Protein AF-A0A382E2D0-F1 (afdb_monomer)

Structure (mmCIF, N/CA/C/O backbone):
data_AF-A0A382E2D0-F1
#
_entry.id   AF-A0A382E2D0-F1
#
loop_
_atom_site.group_PDB
_atom_site.id
_atom_site.type_symbol
_atom_site.label_atom_id
_atom_site.label_alt_id
_atom_site.label_comp_id
_atom_site.label_asym_id
_atom_site.label_entity_id
_atom_site.label_seq_id
_atom_site.pdbx_PDB_ins_code
_atom_site.Cartn_x
_atom_site.Cartn_y
_atom_site.Cartn_z
_atom_site.occupancy
_atom_site.B_iso_or_equiv
_atom_site.auth_seq_id
_atom_site.auth_comp_id
_atom_site.auth_asym_id
_atom_site.auth_atom_id
_atom_site.pdbx_PDB_model_num
ATOM 1 N N . MET A 1 1 ? 15.322 -9.146 -11.768 1.00 47.44 1 MET A N 1
ATOM 2 C CA . MET A 1 1 ? 16.358 -8.242 -11.185 1.00 47.44 1 MET A CA 1
ATOM 3 C C . MET A 1 1 ? 15.768 -6.962 -10.577 1.00 47.44 1 MET A C 1
ATOM 5 O O . MET A 1 1 ? 16.480 -6.296 -9.845 1.00 47.44 1 MET A O 1
ATOM 9 N N . PHE A 1 2 ? 14.477 -6.649 -10.774 1.00 59.28 2 PHE A N 1
ATOM 10 C CA . PHE A 1 2 ? 13.798 -5.537 -10.078 1.00 59.28 2 PHE A CA 1
ATOM 11 C C . PHE A 1 2 ? 12.561 -6.001 -9.300 1.00 59.28 2 PHE A C 1
ATOM 13 O O . PHE A 1 2 ? 11.638 -5.228 -9.105 1.00 59.28 2 PHE A O 1
ATOM 20 N N . ASP A 1 3 ? 12.506 -7.267 -8.893 1.00 81.81 3 ASP A N 1
ATOM 21 C CA . ASP A 1 3 ? 11.340 -7.808 -8.178 1.00 81.81 3 ASP A CA 1
ATOM 22 C C . ASP A 1 3 ? 11.406 -7.494 -6.676 1.00 81.81 3 ASP A C 1
ATOM 24 O O . ASP A 1 3 ? 10.397 -7.573 -5.976 1.00 81.81 3 ASP A O 1
ATOM 28 N N . VAL A 1 4 ? 12.592 -7.086 -6.205 1.00 92.25 4 VAL A N 1
ATOM 29 C CA . VAL A 1 4 ? 12.843 -6.620 -4.843 1.00 92.25 4 VAL A CA 1
ATOM 30 C C . VAL A 1 4 ? 12.700 -5.103 -4.775 1.00 92.25 4 VAL A C 1
ATOM 32 O O . VAL A 1 4 ? 13.345 -4.386 -5.543 1.00 92.25 4 VAL A O 1
ATOM 35 N N . ILE A 1 5 ? 11.919 -4.626 -3.811 1.00 95.31 5 ILE A N 1
ATOM 36 C CA . ILE A 1 5 ? 11.752 -3.212 -3.483 1.00 95.31 5 ILE A CA 1
ATOM 37 C C . ILE A 1 5 ? 12.521 -2.869 -2.198 1.00 95.31 5 ILE A C 1
ATOM 39 O O . ILE A 1 5 ? 12.452 -3.589 -1.200 1.00 95.31 5 ILE A O 1
ATOM 43 N N . THR A 1 6 ? 13.277 -1.778 -2.233 1.00 96.38 6 THR A N 1
ATOM 44 C CA . THR A 1 6 ? 14.035 -1.189 -1.122 1.00 96.38 6 THR A CA 1
ATOM 45 C C . THR A 1 6 ? 13.879 0.331 -1.163 1.00 96.38 6 THR A C 1
ATOM 47 O O . THR A 1 6 ? 13.433 0.888 -2.166 1.00 96.38 6 THR A O 1
ATOM 50 N N . GLU A 1 7 ? 14.267 1.044 -0.103 1.00 95.44 7 GLU A N 1
ATOM 51 C CA . GLU A 1 7 ? 14.188 2.519 -0.109 1.00 95.44 7 GLU A CA 1
ATOM 52 C C . GLU A 1 7 ? 15.073 3.147 -1.200 1.00 95.44 7 GLU A C 1
ATOM 54 O O . GLU A 1 7 ? 14.705 4.162 -1.785 1.00 95.44 7 GLU A O 1
ATOM 59 N N . GLU A 1 8 ? 16.194 2.508 -1.545 1.00 95.00 8 GLU A N 1
ATOM 60 C CA . GLU A 1 8 ? 17.108 2.981 -2.593 1.00 95.00 8 GLU A CA 1
ATOM 61 C C . GLU A 1 8 ? 16.514 2.860 -4.002 1.00 95.00 8 GLU A C 1
ATOM 63 O O . GLU A 1 8 ? 16.812 3.679 -4.870 1.00 95.00 8 GLU A O 1
ATOM 68 N N . ASN A 1 9 ? 15.676 1.845 -4.244 1.00 95.31 9 ASN A N 1
ATOM 69 C CA . ASN A 1 9 ? 15.155 1.545 -5.579 1.00 95.31 9 ASN A CA 1
ATOM 70 C C . ASN A 1 9 ? 13.649 1.801 -5.743 1.00 95.31 9 ASN A C 1
ATOM 72 O O . ASN A 1 9 ? 13.139 1.658 -6.854 1.00 95.31 9 ASN A O 1
ATOM 76 N N . PHE A 1 10 ? 12.949 2.207 -4.678 1.00 96.44 10 PHE A N 1
ATOM 77 C CA . PHE A 1 10 ? 11.497 2.395 -4.654 1.00 96.44 10 PHE A CA 1
ATOM 78 C C . PHE A 1 10 ? 10.982 3.212 -5.841 1.00 96.44 10 PHE A C 1
ATOM 80 O O . PHE A 1 10 ? 10.057 2.791 -6.532 1.00 96.44 10 PHE A O 1
ATOM 87 N N . PHE A 1 11 ? 11.602 4.365 -6.110 1.00 96.06 11 PHE A N 1
ATOM 88 C CA . PHE A 1 11 ? 11.180 5.234 -7.208 1.00 96.06 11 PHE A CA 1
ATOM 89 C C . PHE A 1 11 ? 11.350 4.575 -8.575 1.00 96.06 11 PHE A C 1
ATOM 91 O O . PHE A 1 11 ? 10.467 4.698 -9.420 1.00 96.06 11 PHE A O 1
ATOM 98 N N . LEU A 1 12 ? 12.453 3.853 -8.787 1.00 95.81 12 LEU A N 1
ATOM 99 C CA . LEU A 1 12 ? 12.700 3.142 -10.039 1.00 95.81 12 LEU A CA 1
ATOM 100 C C . LEU A 1 12 ? 11.717 1.979 -10.218 1.00 95.81 12 LEU A C 1
ATOM 102 O O . LEU A 1 12 ? 11.204 1.780 -11.316 1.00 95.81 12 LEU A O 1
ATOM 106 N N . TYR A 1 13 ? 11.420 1.250 -9.139 1.00 96.50 13 TYR A N 1
ATOM 107 C CA . TYR A 1 13 ? 10.399 0.206 -9.129 1.00 96.50 13 TYR A CA 1
ATOM 108 C C . TYR A 1 13 ? 9.024 0.778 -9.494 1.00 96.50 13 TYR A C 1
ATOM 110 O O . TYR A 1 13 ? 8.385 0.296 -10.426 1.00 96.50 13 TYR A O 1
ATOM 118 N N . ALA A 1 14 ? 8.591 1.841 -8.811 1.00 96.81 14 ALA A N 1
ATOM 119 C CA . ALA A 1 14 ? 7.301 2.474 -9.061 1.00 96.81 14 ALA A CA 1
ATOM 120 C C . ALA A 1 14 ? 7.200 3.008 -10.496 1.00 96.81 14 ALA A C 1
ATOM 122 O O . ALA A 1 14 ? 6.231 2.708 -11.181 1.00 96.81 14 ALA A O 1
ATOM 123 N N . ALA A 1 15 ? 8.217 3.724 -10.984 1.00 95.88 15 ALA A N 1
ATOM 124 C CA . ALA A 1 15 ? 8.225 4.265 -12.343 1.00 95.88 15 ALA A CA 1
ATOM 125 C C . ALA A 1 15 ? 8.186 3.169 -13.420 1.00 95.88 15 ALA A C 1
ATOM 127 O O . ALA A 1 15 ? 7.528 3.334 -14.440 1.00 95.88 15 ALA A O 1
ATOM 128 N N . LYS A 1 16 ? 8.858 2.032 -13.193 1.00 95.19 16 LYS A N 1
ATOM 129 C CA . LYS A 1 16 ? 8.841 0.885 -14.113 1.00 95.19 16 LYS A CA 1
ATOM 130 C C . LYS A 1 16 ? 7.450 0.254 -14.241 1.00 95.19 16 LYS A C 1
ATOM 132 O O . LYS A 1 16 ? 7.116 -0.252 -15.307 1.00 95.19 16 LYS A O 1
ATOM 137 N N . HIS A 1 17 ? 6.690 0.226 -13.150 1.00 96.06 17 HIS A N 1
ATOM 138 C CA . HIS A 1 17 ? 5.371 -0.408 -13.080 1.00 96.06 17 HIS A CA 1
ATOM 139 C C . HIS A 1 17 ? 4.210 0.579 -13.240 1.00 96.06 17 HIS A C 1
ATOM 141 O O . HIS A 1 17 ? 3.057 0.181 -13.118 1.00 96.06 17 HIS A O 1
ATOM 147 N N . TYR A 1 18 ? 4.508 1.850 -13.494 1.00 97.38 18 TYR A N 1
ATOM 148 C CA . TYR A 1 18 ? 3.510 2.888 -13.676 1.00 97.38 18 TYR A CA 1
ATOM 149 C C . TYR A 1 18 ? 2.957 2.868 -15.103 1.00 97.38 18 TYR A C 1
ATOM 151 O O . TYR A 1 18 ? 3.693 3.072 -16.068 1.00 97.38 18 TYR A O 1
ATOM 159 N N . ASP A 1 19 ? 1.652 2.655 -15.214 1.00 96.44 19 ASP A N 1
ATOM 160 C CA . ASP A 1 19 ? 0.883 2.678 -16.450 1.00 96.44 19 ASP A CA 1
ATOM 161 C C . ASP A 1 19 ? -0.403 3.484 -16.236 1.00 96.44 19 ASP A C 1
ATOM 163 O O . ASP A 1 19 ? -1.446 2.973 -15.831 1.00 96.44 19 ASP A O 1
ATOM 167 N N . ASN A 1 20 ? -0.315 4.789 -16.483 1.00 94.94 20 ASN A N 1
ATOM 168 C CA . ASN A 1 20 ? -1.464 5.681 -16.475 1.00 94.94 20 ASN A CA 1
ATOM 169 C C . ASN A 1 20 ? -1.668 6.242 -17.885 1.00 94.94 20 ASN A C 1
ATOM 171 O O . ASN A 1 20 ? -0.925 7.113 -18.339 1.00 94.94 20 ASN A O 1
ATOM 175 N N . SER A 1 21 ? -2.717 5.770 -18.563 1.00 90.75 21 SER A N 1
ATOM 176 C CA . SER A 1 21 ? -3.087 6.209 -19.920 1.00 90.75 21 SER A CA 1
ATOM 177 C C . SER A 1 21 ? -3.366 7.712 -20.050 1.00 90.75 21 SER A C 1
ATOM 179 O O . SER A 1 21 ? -3.296 8.252 -21.151 1.00 90.75 21 SER A O 1
ATOM 181 N N . SER A 1 22 ? -3.678 8.389 -18.940 1.00 89.69 22 SER A N 1
ATOM 182 C CA . SER A 1 22 ? -3.931 9.834 -18.888 1.00 89.69 22 SER A CA 1
ATOM 183 C C . SER A 1 22 ? -2.711 10.639 -18.432 1.00 89.69 22 SER A C 1
ATOM 185 O O . SER A 1 22 ? -2.822 11.847 -18.247 1.00 89.69 22 SER A O 1
ATOM 187 N N . CYS A 1 23 ? -1.555 9.994 -18.247 1.00 92.56 23 CYS A N 1
ATOM 188 C CA . CYS A 1 23 ? -0.328 10.653 -17.820 1.00 92.56 23 CYS A CA 1
ATOM 189 C C . CYS A 1 23 ? 0.153 11.662 -18.871 1.00 92.56 23 CYS A C 1
ATOM 191 O O . CYS A 1 23 ? 0.464 11.317 -20.012 1.00 92.56 23 CYS A O 1
ATOM 193 N N . THR A 1 24 ? 0.260 12.915 -18.453 1.00 91.00 24 THR A N 1
ATOM 194 C CA . THR A 1 24 ? 0.769 14.046 -19.234 1.00 91.00 24 THR A CA 1
ATOM 195 C C . THR A 1 24 ? 2.209 14.406 -18.876 1.00 91.00 24 THR A C 1
ATOM 197 O O . THR A 1 24 ? 2.884 15.104 -19.635 1.00 91.00 24 THR A O 1
ATOM 200 N N . GLY A 1 25 ? 2.715 13.904 -17.747 1.00 92.31 25 GLY A N 1
ATOM 201 C CA . GLY A 1 25 ? 4.100 14.088 -17.345 1.00 92.31 25 GLY A CA 1
ATOM 202 C C . GLY A 1 25 ? 4.419 13.577 -15.944 1.00 92.31 25 GLY A C 1
ATOM 203 O O . GLY A 1 25 ? 3.612 12.953 -15.264 1.00 92.31 25 GLY A O 1
ATOM 204 N N . LEU A 1 26 ? 5.638 13.883 -15.494 1.00 93.88 26 LEU A N 1
ATOM 205 C CA . LEU A 1 26 ? 6.193 13.423 -14.216 1.00 93.88 26 LEU A CA 1
ATOM 206 C C . LEU A 1 26 ? 5.367 13.863 -12.990 1.00 93.88 26 LEU A C 1
ATOM 208 O O . LEU A 1 26 ? 5.378 13.185 -11.967 1.00 93.88 26 LEU A O 1
ATOM 212 N N . ASN A 1 27 ? 4.670 14.999 -13.076 1.00 96.06 27 ASN A N 1
ATOM 213 C CA . ASN A 1 27 ? 3.849 15.496 -11.972 1.00 96.06 27 ASN A CA 1
ATOM 214 C C . ASN A 1 27 ? 2.699 14.537 -11.650 1.00 96.06 27 ASN A C 1
ATOM 216 O O . ASN A 1 27 ? 2.507 14.229 -10.478 1.00 96.06 27 ASN A O 1
ATOM 220 N N . ASP A 1 28 ? 2.032 13.996 -12.671 1.00 95.62 28 ASP A N 1
ATOM 221 C CA . ASP A 1 28 ? 0.915 13.060 -12.504 1.00 95.62 28 ASP A CA 1
ATOM 222 C C . ASP A 1 28 ? 1.375 11.795 -11.766 1.00 95.62 28 ASP A C 1
ATOM 224 O O . ASP A 1 28 ? 0.734 11.351 -10.819 1.00 95.62 28 ASP A O 1
ATOM 228 N N . PHE A 1 29 ? 2.572 11.292 -12.091 1.00 96.75 29 PHE A N 1
ATOM 229 C CA . PHE A 1 29 ? 3.185 10.175 -11.367 1.00 96.75 29 PHE A CA 1
ATOM 230 C C . PHE A 1 29 ? 3.380 10.474 -9.870 1.00 96.75 29 PHE A C 1
ATOM 232 O O . PHE A 1 29 ? 3.090 9.636 -9.011 1.00 96.75 29 PHE A O 1
ATOM 239 N N . TYR A 1 30 ? 3.866 11.670 -9.520 1.00 96.88 30 TYR A N 1
ATOM 240 C CA . TYR A 1 30 ? 4.013 12.053 -8.113 1.00 96.88 30 TYR A CA 1
ATOM 241 C C . TYR A 1 30 ? 2.669 12.278 -7.416 1.00 96.88 30 TYR A C 1
ATOM 243 O O . TYR A 1 30 ? 2.560 12.019 -6.212 1.00 96.88 30 TYR A O 1
ATOM 251 N N . GLU A 1 31 ? 1.661 12.765 -8.137 1.00 96.62 31 GLU A N 1
ATOM 252 C CA . GLU A 1 31 ? 0.297 12.905 -7.634 1.00 96.62 31 GLU A CA 1
ATOM 253 C C . GLU A 1 31 ? -0.318 11.540 -7.322 1.00 96.62 31 GLU A C 1
ATOM 255 O O . GLU A 1 31 ? -0.799 11.344 -6.202 1.00 96.62 31 GLU A O 1
ATOM 260 N N . ASP A 1 32 ? -0.1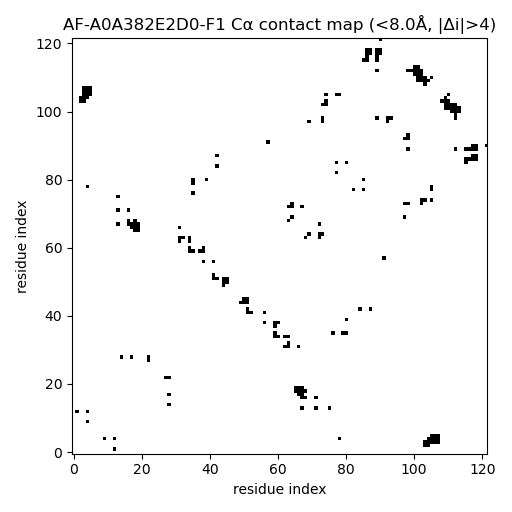78 10.569 -8.222 1.00 97.50 32 ASP A N 1
ATOM 261 C CA . ASP A 1 32 ? -0.642 9.199 -8.011 1.00 97.50 32 ASP A CA 1
ATOM 262 C C . ASP A 1 32 ? 0.0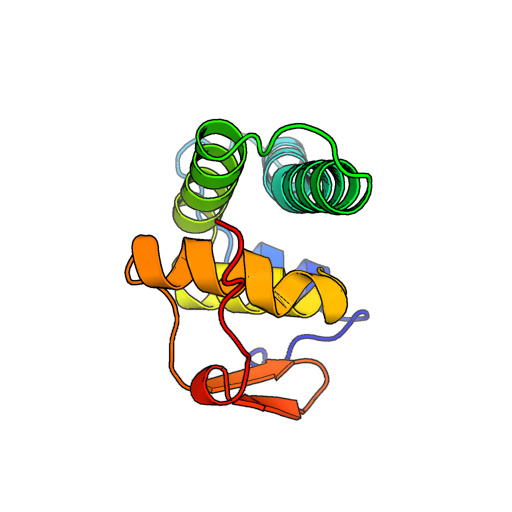62 8.540 -6.813 1.00 97.50 32 ASP A C 1
ATOM 264 O O . ASP A 1 32 ? -0.581 7.953 -5.937 1.00 97.50 32 ASP A O 1
ATOM 268 N N . LEU A 1 33 ? 1.381 8.727 -6.670 1.00 97.62 33 LEU A N 1
ATOM 269 C CA . LEU A 1 33 ? 2.118 8.268 -5.486 1.00 97.62 33 LEU A CA 1
ATOM 270 C C . LEU A 1 33 ? 1.632 8.912 -4.179 1.00 97.62 33 LEU A C 1
ATOM 272 O O . LEU A 1 33 ? 1.758 8.312 -3.103 1.00 97.62 33 LEU A O 1
ATOM 276 N N . ASN A 1 34 ? 1.063 10.122 -4.217 1.00 97.94 34 ASN A N 1
ATOM 277 C CA . ASN A 1 34 ? 0.546 10.751 -3.006 1.00 97.94 34 ASN A CA 1
ATOM 278 C C . ASN A 1 34 ? -0.657 9.997 -2.429 1.00 97.94 34 ASN A C 1
ATOM 280 O O . ASN A 1 34 ? -0.871 10.104 -1.217 1.00 97.94 34 ASN A O 1
ATOM 284 N N . HIS A 1 35 ? -1.392 9.188 -3.205 1.00 98.31 35 HIS A N 1
ATOM 285 C CA . HIS A 1 35 ? -2.482 8.355 -2.680 1.00 98.31 35 HIS A CA 1
ATOM 286 C C . HIS A 1 35 ? -2.032 7.440 -1.534 1.00 98.31 35 HIS A C 1
ATOM 288 O O . HIS A 1 35 ? -2.759 7.298 -0.552 1.00 98.31 35 HIS A O 1
ATOM 294 N N . ILE A 1 36 ? -0.788 6.952 -1.561 1.00 98.38 36 ILE A N 1
ATOM 295 C CA . ILE A 1 36 ? -0.189 6.174 -0.464 1.00 98.38 36 ILE A CA 1
ATOM 296 C C . ILE A 1 36 ? -0.161 6.997 0.837 1.00 98.38 36 ILE A C 1
ATOM 298 O O . ILE A 1 36 ? -0.537 6.519 1.910 1.00 98.38 36 ILE A O 1
ATOM 302 N N . LYS A 1 37 ? 0.225 8.279 0.753 1.00 98.00 37 LYS A N 1
ATOM 303 C CA . LYS A 1 37 ? 0.231 9.201 1.904 1.00 98.00 37 LYS A CA 1
ATOM 304 C C . LYS A 1 37 ? -1.185 9.514 2.389 1.00 98.00 37 LYS A C 1
ATOM 306 O O . LYS A 1 37 ? -1.390 9.695 3.589 1.00 98.00 37 LYS A O 1
ATOM 311 N N . TYR A 1 38 ? -2.166 9.614 1.487 1.00 98.25 38 TYR A N 1
ATOM 312 C CA . TYR A 1 38 ? -3.572 9.792 1.869 1.00 98.25 38 TYR A CA 1
ATOM 313 C C . TYR A 1 38 ? -4.099 8.575 2.635 1.00 98.25 38 TYR A C 1
ATOM 315 O O . TYR A 1 38 ? -4.642 8.762 3.721 1.00 98.25 38 TYR A O 1
ATOM 323 N N . ILE A 1 39 ? -3.850 7.356 2.147 1.00 98.50 39 ILE A N 1
ATOM 324 C CA . ILE A 1 39 ? -4.218 6.110 2.840 1.00 98.50 39 ILE A CA 1
ATOM 325 C C . ILE A 1 39 ? -3.590 6.071 4.238 1.00 98.50 39 ILE A C 1
ATOM 327 O O . ILE A 1 39 ? -4.313 5.929 5.222 1.00 98.50 39 ILE A O 1
ATOM 331 N N . LYS A 1 40 ? -2.276 6.326 4.354 1.00 98.31 40 LYS A N 1
ATOM 332 C CA . LYS A 1 40 ? -1.580 6.389 5.654 1.00 98.31 40 LYS A CA 1
ATOM 333 C C . LYS A 1 40 ? -2.237 7.375 6.626 1.00 98.31 40 LYS A C 1
ATOM 335 O O . LYS A 1 40 ? -2.379 7.080 7.809 1.00 98.31 40 LYS A O 1
ATOM 340 N N . ARG A 1 41 ? -2.656 8.551 6.143 1.00 97.94 41 ARG A N 1
ATOM 341 C CA . ARG A 1 41 ? -3.352 9.551 6.973 1.00 97.94 41 ARG A CA 1
ATOM 342 C C . ARG A 1 41 ? -4.727 9.075 7.436 1.00 97.94 41 ARG A C 1
ATOM 344 O O . ARG A 1 41 ? -5.085 9.351 8.576 1.00 97.94 41 ARG A O 1
ATOM 351 N N . LEU A 1 42 ? -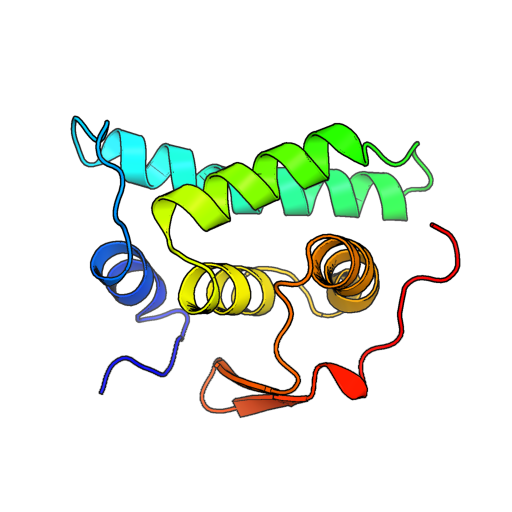5.487 8.394 6.579 1.00 97.81 42 LEU A N 1
ATOM 352 C CA . LEU A 1 42 ? -6.809 7.869 6.931 1.00 97.81 42 LEU A CA 1
ATOM 353 C C . LEU A 1 42 ? -6.705 6.733 7.951 1.00 97.81 42 LEU A C 1
ATOM 355 O O . LEU A 1 42 ? -7.446 6.740 8.928 1.00 97.81 42 LEU A O 1
ATOM 359 N N . PHE A 1 43 ? -5.735 5.833 7.785 1.00 97.25 43 PHE A N 1
ATOM 360 C CA . PHE A 1 43 ? -5.453 4.786 8.767 1.00 97.25 43 PHE A CA 1
ATOM 361 C C . PHE A 1 43 ? -5.036 5.371 10.118 1.00 97.25 43 PHE A C 1
ATOM 363 O O . PHE A 1 43 ? -5.589 4.999 11.146 1.00 97.25 43 PHE A O 1
ATOM 370 N N . ASN A 1 44 ? -4.146 6.368 10.122 1.00 96.38 44 ASN A N 1
ATOM 371 C CA . ASN A 1 44 ? -3.752 7.043 11.357 1.00 96.38 44 ASN A CA 1
ATOM 372 C C . ASN A 1 44 ? -4.940 7.724 12.059 1.00 96.38 44 ASN A C 1
ATOM 374 O O . ASN A 1 44 ? -5.011 7.716 13.282 1.00 96.38 44 ASN A O 1
ATOM 378 N N . ARG A 1 45 ? -5.879 8.333 11.323 1.00 95.12 45 ARG A N 1
ATOM 379 C CA . ARG A 1 45 ? -7.094 8.912 11.930 1.00 95.12 45 ARG A CA 1
ATOM 380 C C . ARG A 1 45 ? -7.960 7.846 12.594 1.00 95.12 45 ARG A C 1
ATOM 382 O O . ARG A 1 45 ? -8.391 8.043 13.725 1.00 95.12 45 ARG A O 1
ATOM 389 N N . TYR A 1 46 ? -8.151 6.713 11.923 1.00 94.25 46 TYR A N 1
ATOM 390 C CA . TYR A 1 46 ? -8.908 5.593 12.473 1.00 94.25 46 TYR A CA 1
ATOM 391 C C . TYR A 1 46 ? -8.272 5.027 13.755 1.00 94.25 46 TYR A C 1
ATOM 393 O O . TYR A 1 46 ? -8.965 4.870 14.757 1.00 94.25 46 TYR A O 1
ATOM 401 N N . GLU A 1 47 ? -6.946 4.839 13.792 1.00 91.50 47 GLU A N 1
ATOM 402 C CA . GLU A 1 47 ? -6.235 4.435 15.022 1.00 91.50 47 GLU A CA 1
ATOM 403 C C . GLU A 1 47 ? -6.427 5.440 16.175 1.00 91.50 47 GLU A C 1
ATOM 405 O O . GLU A 1 47 ? -6.471 5.060 17.345 1.00 91.50 47 GLU A O 1
ATOM 410 N N . ASN A 1 48 ? -6.606 6.726 15.855 1.00 91.38 48 ASN A N 1
ATOM 411 C CA . ASN A 1 48 ? -6.929 7.779 16.822 1.00 91.38 48 ASN A CA 1
ATOM 412 C C . ASN A 1 48 ? -8.426 7.835 17.194 1.00 91.38 48 ASN A C 1
ATOM 414 O O . ASN A 1 48 ? -8.880 8.821 17.775 1.00 91.38 48 ASN A O 1
ATOM 418 N N . LYS A 1 49 ? -9.179 6.759 16.921 1.00 87.38 49 LYS A N 1
ATOM 419 C CA . LYS A 1 49 ? -10.608 6.577 17.232 1.00 87.38 49 LYS A CA 1
ATOM 420 C C . LYS A 1 49 ? -11.540 7.550 16.510 1.00 87.38 49 LYS A C 1
ATOM 422 O O . LYS A 1 49 ? -12.655 7.798 16.971 1.00 87.38 49 LYS A O 1
ATOM 427 N N . GLU A 1 50 ? -11.100 8.098 15.383 1.00 90.44 50 GLU A N 1
ATOM 428 C CA . GLU A 1 50 ? -11.998 8.795 14.467 1.00 90.44 50 GLU A CA 1
ATOM 429 C C . GLU A 1 50 ? -12.766 7.796 13.590 1.00 90.44 50 GLU A C 1
ATOM 431 O O . GLU A 1 50 ? -12.401 6.628 13.454 1.00 90.44 50 GLU A O 1
ATOM 436 N N . GLU A 1 51 ? -13.845 8.272 12.969 1.00 92.44 51 GLU A N 1
ATOM 437 C CA . GLU A 1 51 ? -14.659 7.479 12.049 1.00 92.44 51 GLU A CA 1
ATOM 438 C C . GLU A 1 51 ? -13.831 6.964 10.859 1.00 92.44 51 GLU A C 1
ATOM 440 O O . GLU A 1 51 ? -13.154 7.735 10.165 1.00 92.44 51 GLU A O 1
ATOM 445 N N . LEU A 1 52 ? -13.947 5.665 10.576 1.00 94.44 52 LEU A N 1
ATOM 446 C CA . LEU A 1 52 ? -13.338 5.051 9.403 1.00 94.44 52 LEU A CA 1
ATOM 447 C C . LEU A 1 52 ? -13.968 5.608 8.121 1.00 94.44 52 LEU A C 1
ATOM 449 O O . LEU A 1 52 ? -15.168 5.497 7.891 1.00 94.44 52 LEU A O 1
ATOM 453 N N . LYS A 1 53 ? -13.141 6.173 7.238 1.00 96.25 53 LYS A N 1
ATOM 454 C CA . LYS A 1 53 ? -13.573 6.653 5.915 1.00 96.25 53 LYS A CA 1
ATOM 455 C C . LYS A 1 53 ? -13.379 5.571 4.849 1.00 96.25 53 LYS A C 1
ATOM 457 O O . LYS A 1 53 ? -12.626 5.763 3.895 1.00 96.25 53 LYS A O 1
ATOM 462 N N . ASP A 1 54 ? -14.057 4.444 5.030 1.00 95.75 54 ASP A N 1
ATOM 463 C CA . ASP A 1 54 ? -13.999 3.230 4.202 1.00 95.75 54 ASP A CA 1
ATOM 464 C C . ASP A 1 54 ? -14.061 3.488 2.682 1.00 95.75 54 ASP A C 1
ATOM 466 O O . ASP A 1 54 ? -13.187 3.044 1.933 1.00 95.75 54 ASP A O 1
ATOM 470 N N . ARG A 1 55 ? -15.029 4.283 2.211 1.00 97.12 55 ARG A N 1
ATOM 471 C CA . ARG A 1 55 ? -15.198 4.637 0.794 1.00 97.12 55 ARG A CA 1
ATOM 472 C C . ARG A 1 55 ? -14.015 5.433 0.262 1.00 97.12 55 ARG A C 1
ATOM 474 O O . ARG A 1 55 ? -13.572 5.208 -0.858 1.00 97.12 55 ARG A O 1
ATOM 481 N N . LEU A 1 56 ? -13.491 6.362 1.061 1.00 97.88 56 LEU A N 1
ATOM 482 C CA . LEU A 1 56 ? -12.367 7.202 0.651 1.00 97.88 56 LEU A CA 1
ATOM 483 C C . LEU A 1 56 ? -11.069 6.390 0.574 1.00 97.88 56 LEU A C 1
ATOM 485 O O . LEU A 1 56 ? -10.301 6.557 -0.370 1.00 97.88 56 LEU A O 1
ATOM 489 N N . ILE A 1 57 ? -10.857 5.480 1.529 1.00 98.31 57 ILE A N 1
ATOM 490 C CA . ILE A 1 57 ? -9.746 4.520 1.506 1.00 98.31 57 ILE A CA 1
ATOM 491 C C . ILE 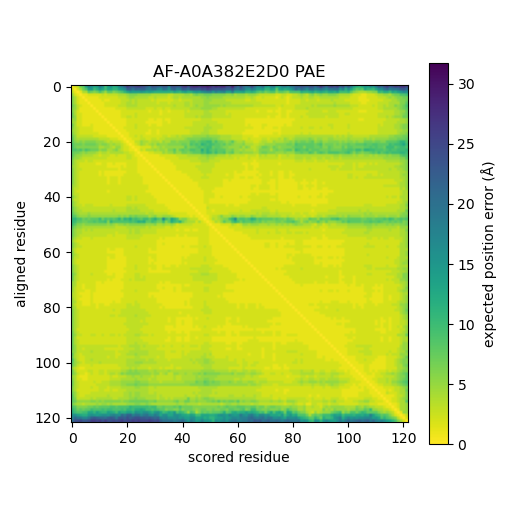A 1 57 ? -9.846 3.646 0.254 1.00 98.31 57 ILE A C 1
ATOM 493 O O . ILE A 1 57 ? -8.890 3.564 -0.515 1.00 98.31 57 ILE A O 1
ATOM 497 N N . THR A 1 58 ? -11.019 3.056 0.015 1.00 98.38 58 THR A N 1
ATOM 498 C CA . THR A 1 58 ? -11.278 2.187 -1.141 1.00 98.38 58 THR A CA 1
ATOM 499 C C . THR A 1 58 ? -11.012 2.914 -2.457 1.00 98.38 58 THR A C 1
ATOM 501 O O . THR A 1 58 ? -10.325 2.380 -3.322 1.00 98.38 58 THR A O 1
ATOM 504 N N . ASN A 1 59 ? -11.462 4.164 -2.591 1.00 98.25 59 ASN A N 1
ATOM 505 C CA . ASN A 1 59 ? -11.207 4.972 -3.784 1.00 98.25 59 ASN A CA 1
ATOM 506 C C . ASN A 1 59 ? -9.706 5.188 -4.029 1.00 98.25 59 ASN A C 1
ATOM 508 O O . ASN A 1 59 ? -9.243 5.033 -5.155 1.00 98.25 59 ASN A O 1
ATOM 512 N N . HIS A 1 60 ? -8.931 5.512 -2.988 1.00 98.50 60 HIS A N 1
ATOM 513 C CA . HIS A 1 60 ? -7.481 5.667 -3.123 1.00 98.50 60 HIS A CA 1
ATOM 514 C C . HIS A 1 60 ? -6.773 4.355 -3.483 1.00 98.50 60 HIS A C 1
ATOM 516 O O . HIS A 1 60 ? -5.827 4.380 -4.267 1.00 98.50 60 HIS A O 1
ATOM 522 N N . LEU A 1 61 ? -7.233 3.220 -2.949 1.00 98.62 61 LEU A N 1
ATOM 523 C CA . LEU A 1 61 ? -6.713 1.903 -3.321 1.00 98.62 61 LEU A CA 1
ATOM 524 C C . LEU A 1 61 ? -6.992 1.596 -4.795 1.00 98.62 61 LEU A C 1
ATOM 526 O O . LEU A 1 61 ? -6.068 1.237 -5.516 1.00 98.62 61 LEU A O 1
ATOM 530 N N . ILE A 1 62 ? -8.231 1.789 -5.259 1.00 98.31 62 ILE A N 1
ATOM 531 C CA . ILE A 1 62 ? -8.612 1.565 -6.662 1.00 98.31 62 ILE A CA 1
ATOM 532 C C . ILE A 1 62 ? -7.761 2.423 -7.605 1.00 98.31 62 ILE A C 1
ATOM 534 O O . ILE A 1 62 ? -7.267 1.911 -8.604 1.00 98.31 62 ILE A O 1
ATOM 538 N N . LEU A 1 63 ? -7.543 3.703 -7.278 1.00 97.69 63 LEU A N 1
ATOM 539 C CA . LEU A 1 63 ? -6.693 4.584 -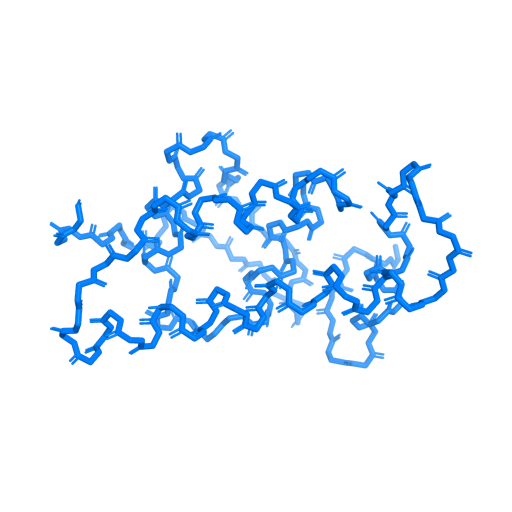8.085 1.00 97.69 63 LEU A CA 1
ATOM 540 C C . LEU A 1 63 ? -5.264 4.040 -8.205 1.00 97.69 63 LEU A C 1
ATOM 542 O O . LEU A 1 63 ? -4.756 3.928 -9.316 1.00 97.69 63 LEU A O 1
ATOM 546 N N . LEU A 1 64 ? -4.653 3.615 -7.093 1.00 98.31 64 LEU A N 1
ATOM 547 C CA . LEU A 1 64 ? -3.324 2.995 -7.115 1.00 98.31 64 LEU A CA 1
ATOM 548 C C . LEU A 1 64 ? -3.295 1.705 -7.943 1.00 98.31 64 LEU A C 1
ATOM 550 O O . LEU A 1 64 ? -2.368 1.501 -8.723 1.00 98.31 64 LEU A O 1
ATOM 554 N N . TYR A 1 65 ? -4.307 0.847 -7.804 1.00 98.19 65 TYR A N 1
ATOM 555 C CA . TYR A 1 65 ? -4.400 -0.393 -8.573 1.00 98.19 65 TYR A CA 1
ATOM 556 C C . TYR A 1 65 ? -4.567 -0.153 -10.074 1.00 98.19 65 TYR A C 1
ATOM 558 O O . TYR A 1 65 ? -4.013 -0.911 -10.867 1.00 98.19 65 TYR A O 1
ATOM 566 N N . ASN A 1 66 ? -5.273 0.907 -10.468 1.00 97.50 66 ASN A N 1
ATOM 567 C CA . ASN A 1 66 ? -5.446 1.260 -11.874 1.00 97.50 66 ASN A CA 1
ATOM 568 C C . ASN A 1 66 ? -4.135 1.701 -12.531 1.00 97.50 66 ASN A C 1
ATOM 570 O O . ASN A 1 66 ? -3.938 1.398 -13.701 1.00 97.50 66 ASN A O 1
ATOM 574 N N . VAL A 1 67 ? -3.258 2.399 -11.799 1.00 97.75 67 VAL A N 1
ATOM 575 C CA . VAL A 1 67 ? -2.023 2.964 -12.374 1.00 97.75 67 VAL A CA 1
ATOM 576 C C . VAL A 1 67 ? -0.777 2.110 -12.153 1.00 97.75 67 VAL A C 1
ATOM 578 O O . VAL A 1 67 ? 0.204 2.290 -12.861 1.00 97.75 67 VAL A O 1
ATOM 581 N N . PHE A 1 68 ? -0.774 1.190 -11.185 1.00 97.50 68 PHE A N 1
ATOM 582 C CA . PHE A 1 68 ? 0.375 0.307 -10.923 1.00 97.50 68 PHE A CA 1
ATOM 583 C C . PHE A 1 68 ? 0.084 -1.176 -11.186 1.00 97.50 68 PHE A C 1
ATOM 585 O O . PHE A 1 68 ? 1.001 -1.997 -11.152 1.00 97.50 68 PHE A O 1
ATOM 592 N N . GLY A 1 69 ? -1.176 -1.549 -11.421 1.00 97.12 69 GLY A N 1
ATOM 593 C CA . GLY A 1 69 ? -1.609 -2.944 -11.463 1.00 97.12 69 GLY A CA 1
ATOM 594 C C . GLY A 1 69 ? -1.641 -3.602 -10.078 1.00 97.12 69 GLY A C 1
ATOM 595 O O . GLY A 1 69 ? -1.180 -3.044 -9.084 1.00 97.12 69 GLY A O 1
ATOM 596 N N . VAL A 1 70 ? -2.194 -4.818 -10.008 1.00 97.06 70 VAL A N 1
ATOM 597 C CA . VAL A 1 70 ? -2.431 -5.536 -8.740 1.00 97.06 70 VAL A CA 1
ATOM 598 C C . VAL A 1 70 ? -1.135 -5.813 -7.978 1.00 97.06 70 VAL A C 1
ATOM 600 O O . VAL A 1 70 ? -0.936 -5.294 -6.883 1.00 97.06 70 VAL A O 1
ATOM 603 N N . GLU A 1 71 ? -0.223 -6.586 -8.565 1.00 96.00 71 GLU A N 1
ATOM 604 C CA . GLU A 1 71 ? 0.987 -7.029 -7.867 1.00 96.00 71 GLU A CA 1
ATOM 605 C C . GLU A 1 71 ? 1.901 -5.860 -7.432 1.00 96.00 71 GLU A C 1
ATOM 607 O O . GLU A 1 71 ? 2.289 -5.815 -6.256 1.00 96.00 71 GLU A O 1
ATOM 612 N N . PRO A 1 72 ? 2.224 -4.868 -8.292 1.00 97.00 72 PRO A N 1
ATOM 613 C CA . PRO A 1 72 ? 3.092 -3.768 -7.888 1.00 97.00 72 PRO A CA 1
ATOM 614 C C . PRO A 1 72 ? 2.436 -2.835 -6.869 1.00 97.00 72 PRO A C 1
ATOM 616 O O . PRO A 1 72 ? 3.109 -2.448 -5.913 1.00 97.00 72 PRO A O 1
ATOM 619 N N . ALA A 1 73 ? 1.142 -2.513 -7.011 1.00 98.06 73 ALA A N 1
ATOM 620 C CA . ALA A 1 73 ? 0.435 -1.671 -6.046 1.00 98.06 73 ALA A CA 1
ATOM 621 C C . ALA A 1 73 ? 0.385 -2.321 -4.659 1.00 98.06 73 ALA A C 1
ATOM 623 O O . ALA A 1 73 ? 0.705 -1.663 -3.667 1.00 98.06 73 ALA A O 1
ATOM 624 N N . THR A 1 74 ? 0.048 -3.615 -4.574 1.00 97.94 74 THR A N 1
ATOM 625 C CA . THR A 1 74 ? 0.044 -4.339 -3.296 1.00 97.94 74 THR A CA 1
ATOM 626 C C . THR A 1 74 ? 1.435 -4.324 -2.665 1.00 97.94 74 THR A C 1
ATOM 628 O O . THR A 1 74 ? 1.570 -3.955 -1.499 1.00 97.94 74 THR A O 1
ATOM 631 N N . LYS A 1 75 ? 2.493 -4.622 -3.432 1.00 97.44 75 LYS A N 1
ATOM 632 C CA . LYS A 1 75 ? 3.873 -4.584 -2.921 1.00 97.44 75 LYS A CA 1
ATOM 633 C C . LYS A 1 75 ? 4.266 -3.193 -2.408 1.00 97.44 75 LYS A C 1
ATOM 635 O O . LYS A 1 75 ? 4.830 -3.074 -1.323 1.00 97.44 75 LYS A O 1
ATOM 640 N N . ILE A 1 76 ? 3.924 -2.139 -3.152 1.00 98.00 76 ILE A N 1
ATOM 641 C CA . ILE A 1 76 ? 4.173 -0.741 -2.774 1.00 98.00 76 ILE A CA 1
ATOM 642 C C . ILE A 1 76 ? 3.449 -0.375 -1.471 1.00 98.00 76 ILE A C 1
ATOM 644 O O . ILE A 1 76 ? 4.044 0.268 -0.605 1.00 98.00 76 ILE A O 1
ATOM 648 N N . LEU A 1 77 ? 2.189 -0.789 -1.308 1.00 98.50 77 LEU A N 1
ATOM 649 C CA . LEU A 1 77 ? 1.402 -0.513 -0.104 1.00 98.50 77 LEU A CA 1
ATOM 650 C C . LEU A 1 77 ? 2.035 -1.150 1.137 1.00 98.50 77 LEU A C 1
ATOM 652 O O . LEU A 1 77 ? 2.250 -0.448 2.122 1.00 98.50 77 LEU A O 1
ATOM 656 N N . PHE A 1 78 ? 2.397 -2.434 1.074 1.00 98.06 78 PHE A N 1
ATOM 657 C CA . PHE A 1 78 ? 3.061 -3.127 2.186 1.00 98.06 78 PHE A CA 1
ATOM 658 C C . PHE A 1 78 ? 4.471 -2.599 2.467 1.00 98.06 78 PHE A C 1
ATOM 660 O O . PHE A 1 78 ? 4.902 -2.594 3.615 1.00 98.06 78 PHE A O 1
ATOM 667 N N . PHE A 1 79 ? 5.178 -2.112 1.445 1.00 98.00 79 PHE A N 1
ATOM 668 C CA . PHE A 1 79 ? 6.493 -1.500 1.615 1.00 98.00 79 PHE A CA 1
ATOM 669 C C . PHE A 1 79 ? 6.432 -0.102 2.259 1.00 98.00 79 PHE A C 1
ATOM 671 O O . PHE A 1 79 ? 7.293 0.236 3.066 1.00 98.00 79 PHE A O 1
ATOM 678 N N . LYS A 1 80 ? 5.443 0.738 1.911 1.00 97.94 80 LYS A N 1
ATOM 679 C CA . LYS A 1 80 ? 5.364 2.135 2.395 1.00 97.94 80 LYS A CA 1
ATOM 680 C C . LYS A 1 80 ? 4.517 2.333 3.653 1.00 97.94 80 LYS A C 1
ATOM 682 O O . LYS A 1 80 ? 4.651 3.380 4.298 1.00 97.94 80 LYS A O 1
ATOM 687 N N . LEU A 1 81 ? 3.621 1.405 3.976 1.00 97.88 81 LEU A N 1
ATOM 688 C CA . LEU A 1 81 ? 2.806 1.461 5.188 1.00 97.88 81 LEU A CA 1
ATOM 689 C C . LEU A 1 81 ? 3.485 0.696 6.325 1.00 97.88 81 LEU A C 1
ATOM 691 O O . LEU A 1 81 ? 3.990 -0.404 6.129 1.00 97.88 81 LEU A O 1
ATOM 695 N N . ASP A 1 82 ? 3.462 1.287 7.519 1.00 96.38 82 ASP A N 1
ATOM 696 C CA . ASP A 1 82 ? 3.978 0.658 8.736 1.00 96.38 82 ASP A CA 1
ATOM 697 C C . ASP A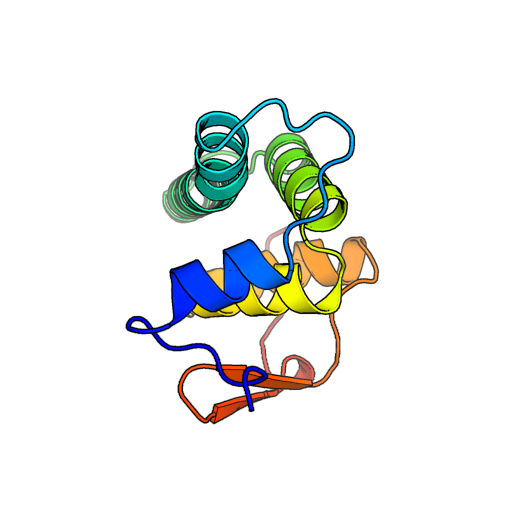 1 82 ? 3.196 -0.632 9.052 1.00 96.38 82 ASP A C 1
ATOM 699 O O . ASP A 1 82 ? 1.979 -0.668 8.859 1.00 96.38 82 ASP A O 1
ATOM 703 N N . GLU A 1 83 ? 3.866 -1.660 9.591 1.00 95.75 83 GLU A N 1
ATOM 704 C CA . GLU A 1 83 ? 3.270 -2.994 9.823 1.00 95.75 83 GLU A CA 1
ATOM 705 C C . GLU A 1 83 ? 2.005 -2.961 10.691 1.00 95.75 83 GLU A C 1
ATOM 707 O O . GLU A 1 83 ? 1.082 -3.746 10.489 1.00 95.75 83 GLU A O 1
ATOM 712 N N . ARG A 1 84 ? 1.910 -1.985 11.605 1.00 95.38 84 ARG A N 1
ATOM 713 C CA . ARG A 1 84 ? 0.715 -1.756 12.436 1.00 95.38 84 ARG A CA 1
ATOM 714 C C . ARG A 1 84 ? -0.566 -1.538 11.625 1.00 95.38 84 ARG A C 1
ATOM 716 O O . ARG A 1 84 ? -1.650 -1.819 12.115 1.00 95.38 84 ARG A O 1
ATOM 723 N N . TYR A 1 85 ? -0.445 -1.055 10.389 1.00 97.06 85 TYR A N 1
ATOM 724 C CA . TYR A 1 85 ? -1.577 -0.825 9.499 1.00 97.06 85 TYR A CA 1
ATOM 725 C C . TYR A 1 85 ? -1.937 -2.038 8.642 1.00 97.06 85 TYR A C 1
ATOM 727 O O . TYR A 1 85 ? -2.959 -2.007 7.956 1.00 97.06 85 TYR A O 1
ATOM 735 N N . TRP A 1 86 ? -1.105 -3.082 8.616 1.00 97.00 86 TRP A N 1
ATOM 736 C CA . TRP A 1 86 ? -1.337 -4.241 7.758 1.00 97.00 86 TRP A CA 1
ATOM 737 C C . TRP A 1 86 ? -2.644 -4.978 8.060 1.00 97.00 86 TRP A C 1
ATOM 739 O O . TRP A 1 86 ? -3.286 -5.367 7.086 1.00 97.00 86 TRP A O 1
ATOM 749 N N . PRO A 1 87 ? -3.104 -5.122 9.321 1.00 96.38 87 PRO A N 1
ATOM 750 C CA . PRO A 1 87 ? -4.405 -5.727 9.594 1.00 96.38 87 PRO A CA 1
ATOM 751 C C . PRO A 1 87 ? -5.565 -4.987 8.928 1.00 96.38 87 PRO A C 1
ATOM 753 O O . PRO A 1 87 ? -6.390 -5.594 8.247 1.00 96.38 87 PRO A O 1
ATOM 756 N N . LEU A 1 88 ? -5.571 -3.655 9.036 1.00 96.81 88 LEU A N 1
ATOM 757 C CA . LEU A 1 88 ? -6.585 -2.812 8.411 1.00 96.81 88 LEU A CA 1
ATOM 758 C C . LEU A 1 88 ? -6.473 -2.849 6.884 1.00 96.81 88 LEU A C 1
ATOM 760 O O . LEU A 1 88 ? -7.473 -3.012 6.190 1.00 96.81 88 LEU A O 1
ATOM 764 N N . LEU A 1 89 ? -5.254 -2.741 6.345 1.00 97.94 89 LEU A N 1
ATOM 765 C CA . LEU A 1 89 ? -5.008 -2.860 4.909 1.00 97.94 89 LEU A CA 1
ATOM 766 C C . LEU A 1 89 ? -5.520 -4.201 4.372 1.00 97.94 89 LEU A C 1
ATOM 768 O O . LEU A 1 89 ? -6.229 -4.220 3.366 1.00 97.94 89 LEU A O 1
ATOM 772 N N . LYS A 1 90 ? -5.198 -5.308 5.052 1.00 97.00 90 LYS A N 1
ATOM 773 C CA . LYS A 1 90 ? -5.630 -6.661 4.692 1.00 97.00 90 LYS A CA 1
ATOM 774 C C . LYS A 1 90 ? -7.149 -6.735 4.570 1.00 97.00 90 LYS A C 1
ATOM 776 O O . LYS A 1 90 ? -7.617 -7.273 3.569 1.00 97.00 90 LYS A O 1
ATOM 781 N N . THR A 1 91 ? -7.905 -6.150 5.503 1.00 95.88 91 THR A N 1
ATOM 782 C CA . THR A 1 91 ? -9.376 -6.102 5.435 1.00 95.88 91 THR A CA 1
ATOM 783 C C . THR A 1 91 ? -9.864 -5.519 4.104 1.00 95.88 91 THR A C 1
ATOM 785 O O . THR A 1 91 ? -10.668 -6.145 3.411 1.00 95.88 91 THR A O 1
ATOM 788 N N . PHE A 1 92 ? -9.322 -4.371 3.680 1.00 97.62 92 PHE A N 1
ATOM 789 C CA . PHE A 1 92 ? -9.687 -3.764 2.394 1.00 97.62 92 PHE A CA 1
ATOM 790 C C . PHE A 1 92 ? -9.251 -4.612 1.194 1.00 97.62 92 PHE A C 1
ATOM 792 O O . PHE A 1 92 ? -10.013 -4.769 0.242 1.00 97.62 92 PHE A O 1
ATOM 799 N N . LEU A 1 93 ? -8.034 -5.164 1.213 1.00 97.75 93 LEU A N 1
ATOM 800 C CA . LEU A 1 93 ? -7.494 -5.896 0.063 1.00 97.75 93 LEU A CA 1
ATOM 801 C C . LEU A 1 93 ? -8.155 -7.265 -0.147 1.00 97.75 93 LEU A C 1
ATOM 803 O O . LEU A 1 93 ? -8.326 -7.683 -1.293 1.00 97.75 93 LEU A O 1
ATOM 807 N N . VAL A 1 94 ? -8.572 -7.934 0.932 1.00 96.62 94 VAL A N 1
ATOM 808 C CA . VAL A 1 94 ? -9.415 -9.139 0.864 1.00 96.62 94 VAL A CA 1
ATOM 809 C C . VAL A 1 94 ? -10.786 -8.786 0.291 1.00 96.62 94 VAL A C 1
ATOM 811 O O . VAL A 1 94 ? -11.247 -9.462 -0.624 1.00 96.62 94 VAL A O 1
ATOM 814 N N . GLY A 1 95 ? -11.409 -7.697 0.757 1.00 95.25 95 GLY A N 1
ATOM 815 C CA . GLY A 1 95 ? -12.694 -7.228 0.223 1.00 95.25 95 GLY A CA 1
ATOM 816 C C . GLY A 1 95 ? -12.648 -6.874 -1.270 1.00 95.25 95 GLY A C 1
ATOM 817 O O . GLY A 1 95 ? -13.622 -7.088 -1.987 1.00 95.25 95 GLY A O 1
ATOM 818 N N . LEU A 1 96 ? -11.504 -6.384 -1.753 1.00 96.62 96 LEU A N 1
ATOM 819 C CA . LEU A 1 96 ? -11.249 -6.105 -3.170 1.00 96.62 96 LEU A CA 1
ATOM 820 C C . LEU A 1 96 ? -10.813 -7.343 -3.977 1.00 96.62 96 LEU A C 1
ATOM 822 O O . LEU A 1 96 ? -10.713 -7.251 -5.198 1.00 96.62 96 LEU A O 1
ATOM 826 N N . ASN A 1 97 ? -10.564 -8.486 -3.327 1.00 96.94 97 ASN A N 1
ATOM 827 C CA . ASN A 1 97 ? -10.045 -9.715 -3.936 1.00 96.94 97 ASN A CA 1
ATOM 828 C C . ASN A 1 97 ? -8.725 -9.510 -4.713 1.00 96.94 97 ASN A C 1
ATOM 830 O O . ASN A 1 97 ? -8.546 -10.018 -5.819 1.00 96.94 97 ASN A O 1
ATOM 834 N N . VAL A 1 98 ? -7.806 -8.731 -4.135 1.00 97.12 98 VAL A N 1
ATOM 835 C CA . VAL A 1 98 ? -6.501 -8.388 -4.743 1.00 97.12 98 VAL A CA 1
ATOM 836 C C . VAL A 1 98 ? -5.299 -8.804 -3.892 1.00 97.12 98 VAL A C 1
ATOM 838 O O . VAL A 1 98 ? -4.163 -8.610 -4.314 1.00 97.12 98 VAL A O 1
ATOM 841 N N . LEU A 1 99 ? -5.518 -9.354 -2.694 1.00 97.12 99 LEU A N 1
ATOM 842 C CA . LEU A 1 99 ? -4.441 -9.758 -1.790 1.00 97.12 99 LEU A CA 1
ATOM 843 C C . LEU A 1 99 ? -3.899 -11.155 -2.156 1.00 97.12 99 LEU A C 1
ATOM 845 O O . LEU A 1 99 ? -4.655 -12.120 -2.054 1.00 97.12 99 LEU A O 1
ATOM 849 N N . PRO A 1 100 ? -2.615 -11.301 -2.531 1.00 96.06 100 PRO A N 1
ATOM 850 C CA . PRO A 1 100 ? -1.982 -12.609 -2.666 1.00 96.06 100 PRO A CA 1
ATOM 851 C C . PRO A 1 100 ? -1.595 -13.177 -1.294 1.00 96.06 100 PRO A C 1
ATOM 853 O O . PRO A 1 100 ? -1.336 -12.411 -0.366 1.00 96.06 100 PRO A O 1
ATOM 856 N N . ASP A 1 101 ? -1.456 -14.500 -1.187 1.00 96.50 101 ASP A N 1
ATOM 857 C CA . ASP A 1 101 ? -1.026 -15.176 0.051 1.00 96.50 101 ASP A CA 1
ATOM 858 C C . ASP A 1 101 ? 0.408 -14.807 0.466 1.00 96.50 101 ASP A C 1
ATOM 860 O O . ASP A 1 101 ? 0.734 -14.765 1.652 1.00 96.50 101 ASP A O 1
ATOM 864 N N . ILE A 1 102 ? 1.277 -14.523 -0.510 1.00 96.88 102 ILE A N 1
ATOM 865 C CA . ILE A 1 102 ? 2.674 -14.147 -0.281 1.00 96.88 102 ILE A CA 1
ATOM 866 C C . ILE A 1 102 ? 3.018 -12.930 -1.134 1.00 96.88 102 ILE A C 1
ATOM 868 O O . ILE A 1 102 ? 2.808 -12.925 -2.347 1.00 96.88 102 ILE A O 1
ATOM 872 N N . ILE A 1 103 ? 3.604 -11.915 -0.502 1.00 96.44 103 ILE A N 1
ATOM 873 C CA . ILE A 1 103 ? 4.187 -10.759 -1.187 1.00 96.44 103 ILE A CA 1
ATOM 874 C C . ILE A 1 103 ? 5.701 -10.882 -1.103 1.00 96.44 103 ILE A C 1
ATOM 876 O O . ILE A 1 103 ? 6.270 -10.821 -0.015 1.00 96.44 103 ILE A O 1
ATOM 880 N N . THR A 1 104 ? 6.359 -11.048 -2.245 1.00 95.44 104 THR A N 1
ATOM 881 C CA . THR A 1 104 ? 7.797 -11.323 -2.286 1.00 95.44 104 THR A CA 1
ATOM 882 C C . THR A 1 104 ? 8.646 -10.064 -2.425 1.00 95.44 104 THR A C 1
ATOM 884 O O . THR A 1 104 ? 8.242 -9.079 -3.053 1.00 95.44 104 THR A O 1
ATOM 887 N N . GLY A 1 105 ? 9.871 -10.114 -1.904 1.00 93.56 105 GLY A N 1
ATOM 888 C CA . GLY A 1 105 ? 10.912 -9.136 -2.222 1.00 93.56 105 GLY A CA 1
ATOM 889 C C . GLY A 1 105 ? 10.744 -7.750 -1.588 1.00 93.56 105 GLY A C 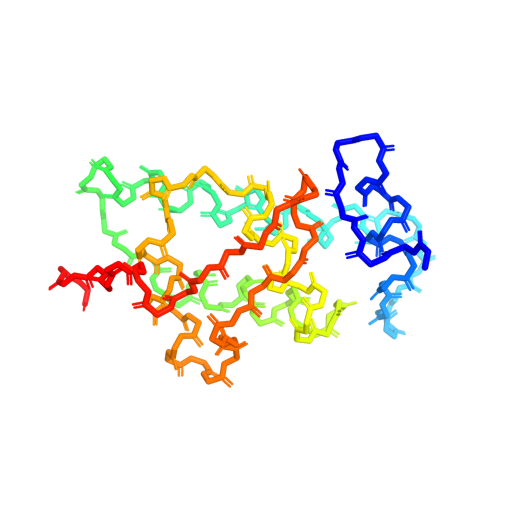1
ATOM 890 O O . GLY A 1 105 ? 11.273 -6.775 -2.110 1.00 93.56 105 GLY A O 1
ATOM 891 N N . ILE A 1 106 ? 10.060 -7.620 -0.457 1.00 94.88 106 ILE A N 1
ATOM 892 C CA . ILE A 1 106 ? 10.042 -6.375 0.323 1.00 94.88 106 ILE A CA 1
ATOM 893 C C . ILE A 1 106 ? 11.279 -6.351 1.221 1.00 94.88 106 ILE A C 1
ATOM 895 O O . ILE A 1 106 ? 11.392 -7.143 2.150 1.00 94.88 106 ILE A O 1
ATOM 899 N N . ASN A 1 107 ? 12.243 -5.469 0.941 1.00 93.25 107 ASN A N 1
ATOM 900 C CA . ASN A 1 107 ? 13.528 -5.411 1.652 1.00 93.25 107 ASN A CA 1
ATOM 901 C C . ASN A 1 107 ? 14.240 -6.779 1.739 1.00 93.25 107 ASN A C 1
ATOM 903 O O . ASN A 1 107 ? 14.793 -7.138 2.779 1.00 93.25 107 ASN A O 1
ATOM 907 N N . ASN A 1 108 ? 14.225 -7.545 0.640 1.00 91.69 108 ASN A N 1
ATOM 908 C CA . ASN A 1 10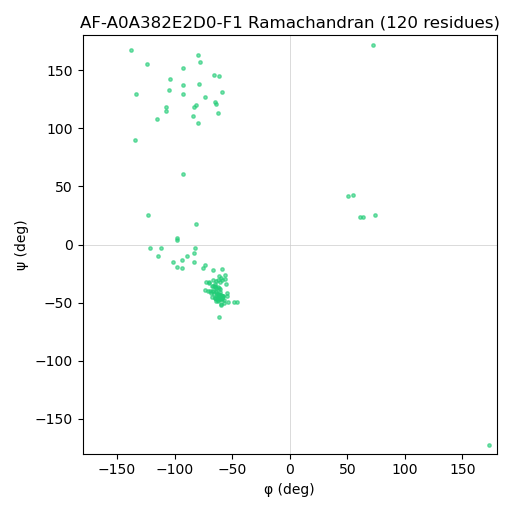8 ? 14.733 -8.925 0.552 1.00 91.69 108 ASN A CA 1
ATOM 909 C C . ASN A 1 108 ? 14.028 -9.932 1.481 1.00 91.69 108 ASN A C 1
ATOM 911 O O . ASN A 1 108 ? 14.608 -10.960 1.830 1.00 91.69 108 ASN A O 1
ATOM 915 N N . LYS A 1 109 ? 12.793 -9.641 1.891 1.00 93.69 109 LYS A N 1
ATOM 916 C CA . LYS A 1 109 ? 11.940 -10.537 2.669 1.00 93.69 109 LYS A CA 1
ATOM 917 C C . LYS A 1 109 ? 10.615 -10.754 1.961 1.00 93.69 109 LYS A C 1
ATOM 919 O O . LYS A 1 109 ? 10.147 -9.896 1.212 1.00 93.69 109 LYS A O 1
ATOM 924 N N . ASP A 1 110 ? 10.009 -11.885 2.272 1.00 95.88 110 ASP A N 1
ATOM 925 C CA . ASP A 1 110 ? 8.663 -12.209 1.837 1.00 95.88 110 ASP A CA 1
ATOM 926 C C . ASP A 1 110 ? 7.708 -12.025 3.018 1.00 95.88 110 ASP A C 1
ATOM 928 O O . ASP A 1 110 ? 8.059 -12.302 4.167 1.00 95.88 110 ASP A O 1
ATOM 932 N N . ILE A 1 111 ? 6.510 -11.529 2.733 1.00 95.94 111 ILE A N 1
ATOM 933 C CA . ILE A 1 111 ? 5.444 -11.341 3.715 1.00 95.94 111 ILE A CA 1
ATOM 934 C C . ILE A 1 111 ? 4.389 -12.407 3.453 1.00 95.94 111 ILE A C 1
ATOM 936 O O . ILE A 1 111 ? 3.783 -12.416 2.381 1.00 95.94 111 ILE A O 1
ATOM 940 N N . ASN A 1 112 ? 4.151 -13.277 4.435 1.00 96.50 112 ASN A N 1
ATOM 941 C CA . ASN A 1 112 ? 3.013 -14.187 4.426 1.00 96.50 112 ASN A CA 1
ATOM 942 C C . ASN A 1 112 ? 1.765 -13.422 4.881 1.00 96.50 112 ASN A C 1
ATOM 944 O O . ASN A 1 112 ? 1.601 -13.113 6.060 1.00 96.50 112 ASN A O 1
ATOM 948 N N . THR A 1 113 ? 0.886 -13.084 3.944 1.00 95.62 113 THR A N 1
ATOM 949 C CA . THR A 1 113 ? -0.297 -12.270 4.241 1.00 95.62 113 THR A CA 1
ATOM 950 C C . THR A 1 113 ? -1.373 -13.074 4.961 1.00 95.62 113 THR A C 1
ATOM 952 O O . THR A 1 113 ? -2.221 -12.484 5.631 1.00 95.62 113 THR A O 1
ATOM 955 N N . VAL A 1 114 ? -1.336 -14.409 4.882 1.00 94.25 114 VAL A N 1
ATOM 956 C CA . VAL A 1 114 ? -2.271 -15.301 5.580 1.00 94.25 114 VAL A CA 1
ATOM 957 C C . VAL A 1 114 ? -2.116 -15.166 7.096 1.00 94.25 114 VAL A C 1
ATOM 959 O O . VAL A 1 114 ? -3.124 -15.136 7.798 1.00 94.25 114 VAL A O 1
ATOM 962 N N . GLU A 1 115 ? -0.882 -14.993 7.578 1.00 93.31 115 GLU A N 1
ATOM 963 C CA . GLU A 1 115 ? -0.538 -14.850 9.003 1.00 93.31 115 GLU A CA 1
ATOM 964 C C . GLU A 1 115 ? -0.923 -13.490 9.602 1.00 93.31 115 GLU A C 1
ATOM 966 O O . GLU A 1 115 ? -1.012 -13.352 10.820 1.00 93.31 115 GLU A O 1
ATOM 971 N N . ILE A 1 116 ? -1.173 -12.483 8.765 1.00 92.75 116 ILE A N 1
ATOM 972 C CA . ILE A 1 116 ? -1.598 -11.158 9.222 1.00 92.75 116 ILE A CA 1
ATOM 973 C C . ILE A 1 116 ? -3.054 -11.248 9.682 1.00 92.75 116 ILE A C 1
ATOM 975 O O . ILE A 1 116 ? -3.918 -11.703 8.933 1.00 92.75 116 ILE A O 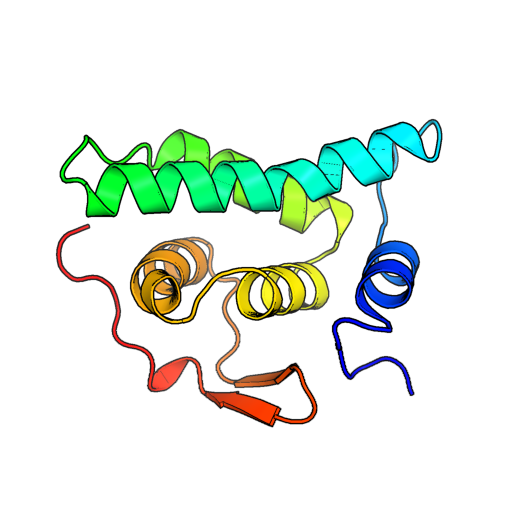1
ATOM 979 N N . GLU A 1 117 ? -3.365 -10.805 10.893 1.00 90.25 117 GLU A N 1
ATOM 980 C CA . GLU A 1 117 ? -4.751 -10.786 11.370 1.00 90.25 117 GLU A CA 1
ATOM 981 C C . GLU A 1 117 ? -5.596 -9.792 10.558 1.00 90.25 117 GLU A C 1
ATOM 983 O O . GLU A 1 117 ? -5.101 -8.768 10.097 1.00 90.25 117 GLU A O 1
ATOM 988 N N . ILE A 1 118 ? -6.875 -10.097 10.348 1.00 85.12 118 ILE A N 1
ATOM 989 C CA . ILE A 1 118 ? -7.834 -9.127 9.802 1.00 85.12 118 ILE A CA 1
ATOM 990 C C . ILE A 1 118 ? -8.251 -8.211 10.951 1.00 85.12 118 ILE A C 1
ATOM 992 O O . ILE A 1 118 ? -8.493 -8.696 12.057 1.00 85.12 118 ILE A O 1
ATOM 996 N N . ASP A 1 119 ? -8.358 -6.906 10.699 1.00 82.50 119 ASP A N 1
ATOM 997 C CA . ASP A 1 119 ? -8.952 -5.998 11.680 1.00 82.50 119 ASP A CA 1
ATOM 998 C C . ASP A 1 119 ? -10.420 -6.396 11.915 1.00 82.50 119 ASP A C 1
ATOM 1000 O O . ASP A 1 119 ? -11.240 -6.323 11.001 1.00 82.50 119 ASP A O 1
ATOM 1004 N N . GLN A 1 120 ? -10.730 -6.871 13.125 1.00 70.00 120 GLN A N 1
ATOM 1005 C CA . GLN A 1 120 ? -12.053 -7.387 13.501 1.00 70.00 120 GLN A CA 1
ATOM 1006 C C . GLN A 1 120 ? -13.051 -6.285 13.897 1.00 70.00 120 GLN A C 1
ATOM 1008 O O . GLN A 1 120 ? -14.186 -6.595 14.259 1.00 70.00 120 GLN A O 1
ATOM 1013 N N . ILE A 1 121 ? -12.624 -5.019 13.915 1.00 64.31 121 ILE A N 1
ATOM 1014 C CA . ILE A 1 121 ? -13.431 -3.876 14.364 1.00 64.31 121 ILE A CA 1
ATOM 1015 C C . ILE A 1 121 ? -14.150 -3.208 13.174 1.00 64.31 121 ILE A C 1
ATOM 1017 O O . ILE A 1 121 ? -15.091 -2.439 13.384 1.00 64.31 121 ILE A O 1
ATOM 1021 N N . VAL A 1 122 ? -13.749 -3.537 11.939 1.00 56.22 122 VAL A N 1
ATOM 1022 C CA . VAL A 1 122 ? -14.360 -3.069 10.682 1.00 56.22 122 VAL A CA 1
ATOM 1023 C C . VAL A 1 122 ? -15.334 -4.093 10.112 1.00 56.22 122 VAL A C 1
ATOM 1025 O O . VAL A 1 122 ? -14.960 -5.282 10.023 1.00 56.22 122 VAL A O 1
#

Organism: NCBI:txid408172

Mean predicted aligned error: 3.39 Å

Solvent-accessible surface area (backbone atoms only — not comparable to full-atom values): 7112 Å² total; per-residue (Å²): 140,71,70,55,43,40,90,91,45,39,66,61,49,50,61,73,45,54,53,55,96,83,61,87,50,73,63,52,58,54,54,58,57,44,38,60,56,52,44,54,51,54,52,53,41,32,77,71,73,42,82,76,59,62,69,62,47,50,52,42,51,51,53,41,34,64,29,29,36,59,72,56,31,53,51,49,50,65,66,73,45,61,74,89,48,45,25,54,49,45,44,55,31,55,75,67,72,62,64,62,62,63,47,65,24,51,72,82,36,68,46,62,50,74,78,50,58,63,47,85,89,112

Radius of gyration: 14.1 Å; Cα contacts (8 Å, |Δi|>4): 122; chains: 1; bounding box: 32×31×37 Å

Nearest PDB structures (foldseek):
  4p5o-assembly2_C  TM=3.623E-01  e=4.686E+00  Homo sapiens

InterPro domains:
  IPR055631 Protein of unknown function DUF7207 [PF23837] (2-104)

Sequence (122 aa):
MFDVITEENFFLYAAKHYDNSSCTGLNDFYEDLNHIKYIKRLFNRYENKEELKDRLITNHLILLYNVFGVEPATKILFFKLDERYWPLLKTFLVGLNVLPDIITGINNKDINTVEIEIDQIV

Secondary structure (DSSP, 8-state):
----B-TTTHHHHHHHH---TT--SHHHHHHHHHHHHHHHHHHHHHHTTPPP-HHHHHHHHHHHHHHH-HHHHHHHHHHHS-GGGHHHHHHHHHHTT---SEEEEETTEEEESTTSPP-TT-

pLDDT: mean 94.2, std 7.92, range [47.44, 98.62]

Foldseek 3Di:
DLLADDPVCPVVLQVVQFDDPPDPDDVVSVVLVCLLVVLQVQLVCVVVVDDRPLVSNLVSLVSLCVGRNLLSSVLSNVLSHDLVCLQVVLQSCVVVVRDDQWRARNVRDIDRSVPRHHDPVD